Protein AF-A0A9D4W578-F1 (afdb_monomer_lite)

pLDDT: mean 75.22, std 12.57, range [45.66, 91.75]

Structure (mmCIF, N/CA/C/O backbone):
data_AF-A0A9D4W578-F1
#
_entry.id   AF-A0A9D4W578-F1
#
loop_
_atom_site.group_PDB
_atom_site.id
_atom_site.type_symbol
_atom_site.label_atom_id
_atom_site.label_alt_id
_atom_site.label_comp_id
_atom_site.label_asym_id
_atom_site.label_entity_id
_atom_site.label_seq_id
_atom_site.pdbx_PDB_ins_code
_atom_site.Cartn_x
_atom_site.Cartn_y
_atom_site.Cartn_z
_atom_site.occupancy
_atom_site.B_iso_or_equiv
_atom_site.auth_seq_id
_atom_site.auth_comp_id
_atom_site.auth_asym_id
_atom_site.auth_atom_id
_atom_site.pdbx_PDB_model_num
ATOM 1 N N . MET A 1 1 ? 23.291 -2.077 6.031 1.00 45.66 1 MET A N 1
ATOM 2 C CA . MET A 1 1 ? 22.515 -1.090 5.247 1.00 45.66 1 MET A CA 1
ATOM 3 C C . MET A 1 1 ? 21.150 -0.960 5.914 1.00 45.66 1 MET A C 1
ATOM 5 O O . MET A 1 1 ? 20.454 -1.961 5.995 1.00 45.66 1 MET A O 1
ATOM 9 N N . GLN A 1 2 ? 20.829 0.174 6.547 1.00 56.19 2 GLN A N 1
ATOM 10 C CA . GLN A 1 2 ? 19.585 0.294 7.324 1.00 56.19 2 GLN A CA 1
ATOM 11 C C . GLN A 1 2 ? 18.377 0.540 6.413 1.00 56.19 2 GLN A C 1
ATOM 13 O O . GLN A 1 2 ? 18.481 1.246 5.413 1.00 56.19 2 GLN A O 1
ATOM 18 N N . ILE A 1 3 ? 17.218 0.002 6.801 1.00 55.28 3 ILE A N 1
ATOM 19 C CA . ILE A 1 3 ? 15.930 0.154 6.097 1.00 55.28 3 ILE A CA 1
ATOM 20 C C . ILE A 1 3 ? 15.578 1.641 5.892 1.00 55.28 3 ILE A C 1
ATOM 22 O O . ILE A 1 3 ? 15.064 2.022 4.842 1.00 55.28 3 ILE A O 1
ATOM 26 N N . ARG A 1 4 ? 15.956 2.510 6.843 1.00 53.69 4 ARG A N 1
ATOM 27 C CA . ARG A 1 4 ? 15.818 3.972 6.714 1.00 53.69 4 ARG A CA 1
ATOM 28 C C . ARG A 1 4 ? 16.572 4.549 5.511 1.00 53.69 4 ARG A C 1
ATOM 30 O O . ARG A 1 4 ? 16.051 5.436 4.849 1.00 53.69 4 ARG A O 1
ATOM 37 N N . THR A 1 5 ? 17.763 4.041 5.202 1.00 55.50 5 THR A N 1
ATOM 38 C CA . THR A 1 5 ? 18.586 4.528 4.084 1.00 55.50 5 THR A CA 1
ATOM 39 C C . THR A 1 5 ? 18.018 4.086 2.734 1.00 55.50 5 THR A C 1
ATOM 41 O O . THR A 1 5 ? 18.003 4.873 1.794 1.00 55.50 5 THR A O 1
ATOM 44 N N . LEU A 1 6 ? 17.482 2.864 2.650 1.00 57.97 6 LEU A N 1
ATOM 45 C CA . LEU A 1 6 ? 16.780 2.364 1.459 1.00 57.97 6 LEU A CA 1
ATOM 46 C C . LEU A 1 6 ? 15.496 3.155 1.171 1.00 57.97 6 LEU A C 1
ATOM 48 O O . LEU A 1 6 ? 15.238 3.485 0.018 1.00 57.97 6 LEU A O 1
ATOM 52 N N . CYS A 1 7 ? 14.739 3.519 2.212 1.00 54.75 7 CYS A N 1
ATOM 53 C CA . CYS A 1 7 ? 13.539 4.349 2.081 1.00 54.75 7 CYS A CA 1
ATOM 54 C C . CYS A 1 7 ? 13.863 5.735 1.503 1.00 54.75 7 CYS A C 1
ATOM 56 O O . CYS A 1 7 ? 13.203 6.182 0.573 1.00 54.75 7 CYS A O 1
ATOM 58 N N . VAL A 1 8 ? 14.928 6.389 1.982 1.00 57.50 8 VAL A N 1
ATOM 59 C CA . VAL A 1 8 ? 15.354 7.697 1.454 1.00 57.50 8 VAL A CA 1
ATOM 60 C C . VAL A 1 8 ? 15.838 7.588 0.001 1.00 57.50 8 VAL A C 1
ATOM 62 O O . VAL A 1 8 ? 15.485 8.432 -0.814 1.00 57.50 8 VAL A O 1
ATOM 65 N N . MET A 1 9 ? 16.562 6.525 -0.367 1.00 58.03 9 MET A N 1
ATOM 66 C CA . MET A 1 9 ? 17.025 6.331 -1.751 1.00 58.03 9 MET A CA 1
ATOM 67 C C . MET A 1 9 ? 15.893 6.006 -2.738 1.00 58.03 9 MET A C 1
ATOM 69 O O . MET A 1 9 ? 15.949 6.443 -3.884 1.00 58.03 9 MET A O 1
ATOM 73 N N . LEU A 1 10 ? 14.845 5.297 -2.304 1.00 58.47 10 LEU A N 1
ATOM 74 C CA . LEU A 1 10 ? 13.647 5.043 -3.118 1.00 58.47 10 LEU A CA 1
ATOM 75 C C . LEU A 1 10 ? 12.743 6.279 -3.266 1.00 58.47 10 LEU A C 1
ATOM 77 O O . LEU A 1 10 ? 11.902 6.306 -4.156 1.00 58.47 10 LEU A O 1
ATOM 81 N N . GLN A 1 11 ? 12.886 7.296 -2.411 1.00 55.28 11 GLN A N 1
ATOM 82 C CA . GLN A 1 11 ? 12.107 8.543 -2.485 1.00 55.28 11 GLN A CA 1
ATOM 83 C C . GLN A 1 11 ? 12.864 9.702 -3.169 1.00 55.28 11 GLN A C 1
ATOM 85 O O . GLN A 1 11 ? 12.259 10.742 -3.399 1.00 55.28 11 GLN A O 1
ATOM 90 N N . LEU A 1 12 ? 14.153 9.538 -3.502 1.00 50.34 12 LEU A N 1
ATOM 91 C CA . LEU A 1 12 ? 15.014 10.570 -4.114 1.00 50.34 12 LEU A CA 1
ATOM 92 C C . LEU A 1 12 ? 15.293 10.349 -5.611 1.00 50.34 12 LEU A C 1
ATOM 94 O O . LEU A 1 12 ? 16.184 10.977 -6.174 1.00 50.34 12 LEU A O 1
ATOM 98 N N . LYS A 1 13 ? 14.577 9.440 -6.280 1.00 52.91 13 LYS A N 1
ATOM 99 C CA . LYS A 1 13 ? 14.740 9.255 -7.726 1.00 52.91 13 LYS A CA 1
ATOM 100 C C . LYS A 1 13 ? 13.860 10.275 -8.453 1.00 52.91 13 LYS A C 1
ATOM 102 O O . LYS A 1 13 ? 12.725 9.983 -8.814 1.00 52.91 13 LYS A O 1
ATOM 107 N N . ASP A 1 14 ? 14.380 11.492 -8.590 1.00 48.44 14 ASP A N 1
ATOM 108 C CA . ASP A 1 14 ? 13.744 12.616 -9.280 1.00 48.44 14 ASP A CA 1
ATOM 109 C C . ASP A 1 14 ? 13.364 12.232 -10.725 1.00 48.44 14 ASP A C 1
ATOM 111 O O . ASP A 1 14 ? 14.206 12.237 -11.623 1.00 48.44 14 ASP A O 1
ATOM 115 N N . GLY A 1 15 ? 12.099 11.860 -10.954 1.00 51.81 15 GLY A N 1
ATOM 116 C CA . GLY A 1 15 ? 11.533 11.671 -12.298 1.00 51.81 15 GLY A CA 1
ATOM 117 C C . GLY A 1 15 ? 10.644 10.441 -12.507 1.00 51.81 15 GLY A C 1
ATOM 118 O O . GLY A 1 15 ? 9.959 10.379 -13.524 1.00 51.81 15 GLY A O 1
ATOM 119 N N . GLU A 1 16 ? 10.604 9.490 -11.573 1.00 48.53 16 GLU A N 1
ATOM 120 C CA . GLU A 1 16 ? 9.705 8.326 -11.640 1.00 48.53 16 GLU A CA 1
ATOM 121 C C . GLU A 1 16 ? 8.612 8.395 -10.564 1.00 48.53 16 GLU A C 1
ATOM 123 O O . GLU A 1 16 ? 8.816 9.039 -9.529 1.00 48.53 16 GLU A O 1
ATOM 128 N N . PRO A 1 17 ? 7.437 7.766 -10.788 1.00 51.66 17 PRO A N 1
ATOM 129 C CA . PRO A 1 17 ? 6.419 7.661 -9.758 1.00 51.66 17 PRO A CA 1
ATOM 130 C C . PRO A 1 17 ? 7.053 7.137 -8.475 1.00 51.66 17 PRO A C 1
ATOM 132 O O . PRO A 1 17 ? 7.909 6.258 -8.481 1.00 51.66 17 PRO A O 1
ATOM 135 N N . SER A 1 18 ? 6.623 7.705 -7.355 1.00 68.06 18 SER A N 1
ATOM 136 C CA . SER A 1 18 ? 7.168 7.463 -6.017 1.00 68.06 18 SER A CA 1
ATOM 137 C C . SER A 1 18 ? 6.994 6.021 -5.503 1.00 68.06 18 SER A C 1
ATOM 139 O O . SER A 1 18 ? 7.280 5.758 -4.330 1.00 68.06 18 SER A O 1
ATOM 141 N N . TYR A 1 19 ? 6.527 5.110 -6.364 1.00 71.75 19 TYR A N 1
ATOM 142 C CA . TYR A 1 19 ? 6.268 3.694 -6.142 1.00 71.75 19 TYR A CA 1
ATOM 143 C C . TYR A 1 19 ? 6.679 2.852 -7.381 1.00 71.75 19 TYR A C 1
ATOM 145 O O . TYR A 1 19 ? 6.640 3.350 -8.507 1.00 71.75 19 TYR A O 1
ATOM 153 N N . PRO A 1 20 ? 7.066 1.575 -7.197 1.00 82.69 20 PRO A N 1
ATOM 154 C CA . PRO A 1 20 ? 7.487 0.684 -8.285 1.00 82.69 20 PRO A CA 1
ATOM 155 C C . PRO A 1 20 ? 6.347 0.347 -9.258 1.00 82.69 20 PRO A C 1
ATOM 157 O O . PRO A 1 20 ? 5.349 -0.242 -8.845 1.00 82.69 20 PRO A O 1
ATOM 160 N N . ARG A 1 21 ? 6.509 0.653 -10.552 1.00 86.25 21 ARG A N 1
ATOM 161 C CA . ARG A 1 21 ? 5.596 0.188 -11.611 1.00 86.25 21 ARG A CA 1
ATOM 162 C C . ARG A 1 21 ? 5.958 -1.209 -12.099 1.00 86.25 21 ARG A C 1
ATOM 164 O O . ARG A 1 21 ? 7.127 -1.589 -12.112 1.00 86.25 21 ARG A O 1
ATOM 171 N N . PHE A 1 22 ? 4.943 -1.972 -12.470 1.00 86.50 22 PHE A N 1
ATOM 172 C CA . PHE A 1 22 ? 5.070 -3.311 -13.008 1.00 86.50 22 PHE A CA 1
ATOM 173 C C . PHE A 1 22 ? 5.600 -3.234 -14.438 1.00 86.50 22 PHE A C 1
ATOM 175 O O . PHE A 1 22 ? 5.013 -2.596 -15.307 1.00 86.50 22 PHE A O 1
ATOM 182 N N . ASP A 1 23 ? 6.732 -3.887 -14.671 1.00 84.00 23 ASP A N 1
ATOM 183 C CA . ASP A 1 23 ? 7.468 -3.875 -15.938 1.00 84.00 23 ASP A CA 1
ATOM 184 C C . ASP A 1 23 ? 7.403 -5.228 -16.673 1.00 84.00 23 ASP A C 1
ATOM 186 O O . ASP A 1 23 ? 8.103 -5.443 -17.660 1.00 84.00 23 ASP A O 1
ATOM 190 N N . GLY A 1 24 ? 6.568 -6.157 -16.192 1.00 88.38 24 GLY A N 1
ATOM 191 C CA . GLY A 1 24 ? 6.491 -7.533 -16.688 1.00 88.38 24 GLY A CA 1
ATOM 192 C C . GLY A 1 24 ? 7.402 -8.526 -15.953 1.00 88.38 24 GLY A C 1
ATOM 193 O O . GLY A 1 24 ? 7.214 -9.734 -16.106 1.00 88.38 24 GLY A O 1
ATOM 194 N N . HIS A 1 25 ? 8.334 -8.071 -15.108 1.00 91.75 25 HIS A N 1
ATOM 195 C CA . HIS A 1 25 ? 9.212 -8.931 -14.308 1.00 91.75 25 HIS A CA 1
ATOM 196 C C . HIS A 1 25 ? 8.711 -9.062 -12.862 1.00 91.75 25 HIS A C 1
ATOM 198 O O . HIS A 1 25 ? 9.128 -8.330 -11.965 1.00 91.75 25 HIS A O 1
ATOM 204 N N . TYR A 1 26 ? 7.839 -10.044 -12.615 1.00 88.19 26 TYR A N 1
ATOM 205 C CA . TYR A 1 26 ? 7.176 -10.234 -11.315 1.00 88.19 26 TYR A CA 1
ATOM 206 C C . TYR A 1 26 ? 8.135 -10.349 -10.117 1.00 88.19 26 TYR A C 1
ATOM 208 O O . TYR A 1 26 ? 7.914 -9.694 -9.099 1.00 88.19 26 TYR A O 1
ATOM 216 N N . ASP A 1 27 ? 9.210 -11.134 -10.218 1.00 89.25 27 ASP A N 1
ATOM 217 C CA . ASP A 1 27 ? 10.159 -11.320 -9.106 1.00 89.25 27 ASP A CA 1
ATOM 218 C C . ASP A 1 27 ? 10.874 -10.014 -8.734 1.00 89.25 27 ASP A C 1
ATOM 220 O O . ASP A 1 27 ? 11.045 -9.686 -7.560 1.00 89.25 27 ASP A O 1
ATOM 224 N N . HIS A 1 28 ? 11.252 -9.226 -9.742 1.00 85.44 28 HIS A N 1
ATOM 225 C CA . HIS A 1 28 ? 11.906 -7.941 -9.528 1.00 85.44 28 HIS A CA 1
ATOM 226 C C . HIS A 1 28 ? 10.928 -6.916 -8.944 1.00 85.44 28 HIS A C 1
ATOM 228 O O . HIS A 1 28 ? 11.227 -6.262 -7.940 1.00 85.44 28 HIS A O 1
ATOM 234 N N . TRP A 1 29 ? 9.740 -6.814 -9.538 1.00 88.44 29 TRP A N 1
ATOM 235 C CA . TRP A 1 29 ? 8.700 -5.894 -9.099 1.00 88.44 29 TRP A CA 1
ATOM 236 C C . TRP A 1 29 ? 8.221 -6.195 -7.673 1.00 88.44 29 TRP A C 1
ATOM 238 O O . TRP A 1 29 ? 8.132 -5.284 -6.846 1.00 88.44 29 TRP A O 1
ATOM 248 N N . SER A 1 30 ? 7.978 -7.468 -7.348 1.00 86.56 30 SER A N 1
ATOM 249 C CA . SER A 1 30 ? 7.511 -7.882 -6.020 1.00 86.56 30 SER A CA 1
ATOM 250 C C . SER A 1 30 ? 8.524 -7.542 -4.923 1.00 86.56 30 SER A C 1
ATOM 252 O O . SER A 1 30 ? 8.130 -7.034 -3.873 1.00 86.56 30 SER A O 1
ATOM 254 N N . MET A 1 31 ? 9.828 -7.693 -5.183 1.00 88.69 31 MET A N 1
ATOM 255 C CA . MET A 1 31 ? 10.889 -7.301 -4.247 1.00 88.69 31 MET A CA 1
ATOM 256 C C . MET A 1 31 ? 10.906 -5.786 -3.970 1.00 88.69 31 MET A C 1
ATOM 258 O O . MET A 1 31 ? 11.116 -5.354 -2.830 1.00 88.69 31 MET A O 1
ATOM 262 N N . LEU A 1 32 ? 10.689 -4.955 -4.994 1.00 86.06 32 LEU A N 1
ATOM 263 C CA . LEU A 1 32 ? 10.617 -3.499 -4.835 1.00 86.06 32 LEU A CA 1
ATO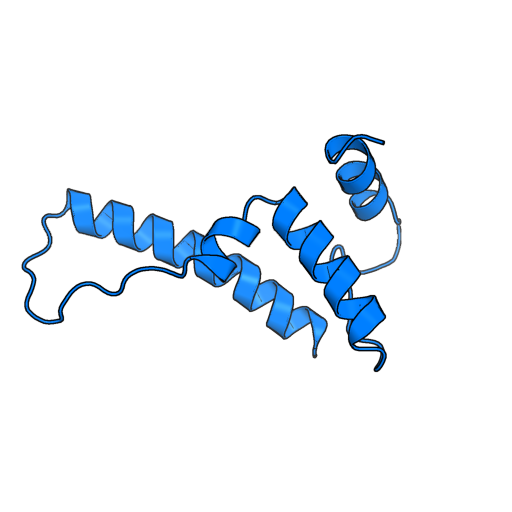M 264 C C . LEU A 1 32 ? 9.345 -3.078 -4.089 1.00 86.06 32 LEU A C 1
ATOM 266 O O . LEU A 1 32 ? 9.418 -2.239 -3.186 1.00 86.06 32 LEU A O 1
ATOM 270 N N . MET A 1 33 ? 8.202 -3.685 -4.415 1.00 86.69 33 MET A N 1
ATOM 271 C CA . MET A 1 33 ? 6.929 -3.428 -3.738 1.00 86.69 33 MET A CA 1
ATOM 272 C C . MET A 1 33 ? 6.957 -3.851 -2.271 1.00 86.69 33 MET A C 1
ATOM 274 O O . MET A 1 33 ? 6.504 -3.096 -1.410 1.00 86.69 33 MET A O 1
ATOM 278 N N . GLU A 1 34 ? 7.542 -5.004 -1.949 1.00 87.19 34 GLU A N 1
ATOM 279 C CA . GLU A 1 34 ? 7.708 -5.448 -0.565 1.00 87.19 34 GLU A CA 1
ATOM 280 C C . GLU A 1 34 ? 8.549 -4.446 0.239 1.00 87.19 34 GLU A C 1
ATOM 282 O O . GLU A 1 34 ? 8.143 -4.009 1.321 1.00 87.19 34 GLU A O 1
ATOM 287 N N . ASN A 1 35 ? 9.692 -4.015 -0.300 1.00 85.06 35 ASN A N 1
ATOM 288 C CA . ASN A 1 35 ? 10.543 -3.023 0.358 1.00 85.06 35 ASN A CA 1
ATOM 289 C C . ASN A 1 35 ? 9.831 -1.677 0.542 1.00 85.06 35 ASN A C 1
ATOM 291 O O . ASN A 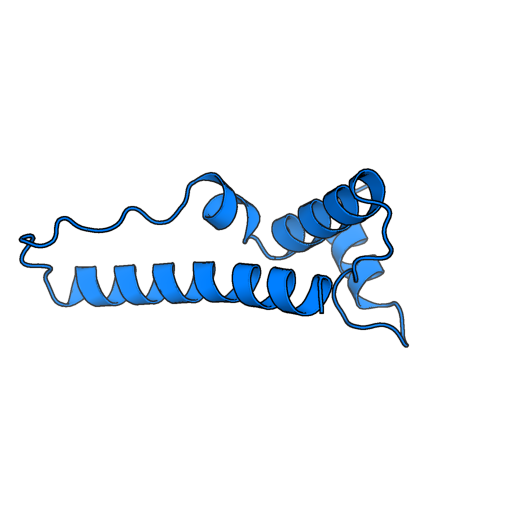1 35 ? 9.916 -1.073 1.616 1.00 85.06 35 ASN A O 1
ATOM 295 N N . PHE A 1 36 ? 9.094 -1.223 -0.472 1.00 84.81 36 PHE A N 1
ATOM 296 C CA . PHE A 1 36 ? 8.290 -0.007 -0.403 1.00 84.81 36 PHE A CA 1
ATOM 297 C C . PHE A 1 36 ? 7.243 -0.092 0.717 1.00 84.81 36 PHE A C 1
ATOM 299 O O . PHE A 1 36 ? 7.211 0.771 1.598 1.00 84.81 36 PHE A O 1
ATOM 306 N N . LEU A 1 37 ? 6.449 -1.163 0.759 1.00 85.56 37 LEU A N 1
ATOM 307 C CA . LEU A 1 37 ? 5.416 -1.370 1.776 1.00 85.56 37 LEU A CA 1
ATOM 308 C C . LEU A 1 37 ? 5.995 -1.518 3.189 1.00 85.56 37 LEU A C 1
ATOM 310 O O . LEU A 1 37 ? 5.419 -0.986 4.141 1.00 85.56 37 LEU A O 1
ATOM 314 N N . ARG A 1 38 ? 7.146 -2.184 3.346 1.00 83.44 38 ARG A N 1
ATOM 315 C CA . ARG A 1 38 ? 7.866 -2.277 4.630 1.00 83.44 38 ARG A CA 1
ATOM 316 C C . ARG A 1 38 ? 8.369 -0.912 5.099 1.00 83.44 38 ARG A C 1
ATOM 318 O O . ARG A 1 38 ? 8.283 -0.611 6.284 1.00 83.44 38 ARG A O 1
ATOM 325 N N . SER A 1 39 ? 8.836 -0.066 4.182 1.00 80.81 39 SER A N 1
ATOM 326 C CA . SER A 1 39 ? 9.319 1.285 4.498 1.00 80.81 39 SER A CA 1
ATOM 327 C C . SER A 1 39 ? 8.219 2.262 4.932 1.00 80.81 39 SER A C 1
ATOM 329 O O . SER A 1 39 ? 8.504 3.249 5.608 1.00 80.81 39 SER A O 1
ATOM 331 N N . LYS A 1 40 ? 6.967 1.976 4.554 1.00 80.75 40 LYS A N 1
ATOM 332 C CA . LYS A 1 40 ? 5.765 2.733 4.929 1.00 80.75 40 LYS A CA 1
ATOM 333 C C . LYS A 1 40 ? 4.988 2.083 6.085 1.00 80.75 40 LYS A C 1
ATOM 335 O O . LYS A 1 40 ? 3.887 2.527 6.390 1.00 80.75 40 LYS A O 1
ATOM 340 N N . GLU A 1 41 ? 5.536 1.022 6.686 1.00 83.69 41 GLU A N 1
ATOM 341 C CA . GLU A 1 41 ? 4.913 0.241 7.768 1.00 83.69 41 GLU A CA 1
ATOM 342 C C . GLU A 1 41 ? 3.562 -0.405 7.387 1.00 83.69 41 GLU A C 1
ATOM 344 O O . GLU A 1 41 ? 2.781 -0.803 8.251 1.00 83.69 41 GLU A O 1
ATOM 349 N N . TYR A 1 42 ? 3.284 -0.564 6.087 1.00 84.25 42 TYR A N 1
ATOM 350 C CA . TYR A 1 42 ? 2.052 -1.188 5.589 1.00 84.25 42 TYR A CA 1
ATOM 351 C C . TYR A 1 42 ? 2.153 -2.706 5.461 1.00 84.25 42 TYR A C 1
ATOM 353 O O . TYR A 1 42 ? 1.128 -3.383 5.484 1.00 84.25 42 TYR A O 1
ATOM 361 N N . TRP A 1 43 ? 3.367 -3.258 5.362 1.00 83.25 43 TRP A N 1
ATOM 362 C CA . TRP A 1 43 ? 3.577 -4.695 5.148 1.00 83.25 43 TRP A CA 1
ATOM 363 C C . TRP A 1 43 ? 2.851 -5.576 6.174 1.00 83.25 43 TRP A C 1
ATOM 365 O O . TRP A 1 43 ? 2.210 -6.555 5.804 1.00 83.25 43 TRP A O 1
ATOM 375 N N . THR A 1 44 ? 2.87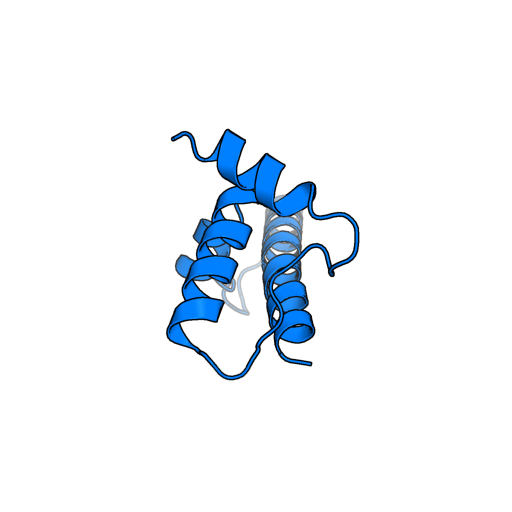1 -5.196 7.454 1.00 81.25 44 THR A N 1
ATOM 376 C CA . THR A 1 44 ? 2.186 -5.944 8.519 1.00 81.25 44 THR A CA 1
ATOM 377 C C . THR A 1 44 ? 0.674 -6.001 8.306 1.00 81.25 44 THR A C 1
ATOM 379 O O . THR A 1 44 ? 0.073 -7.040 8.561 1.00 81.25 44 THR A O 1
ATOM 382 N N . VAL A 1 45 ? 0.063 -4.919 7.812 1.00 82.19 45 VAL A N 1
ATOM 383 C CA . VAL A 1 45 ? -1.379 -4.854 7.518 1.00 82.19 45 VAL A CA 1
ATOM 384 C C . VAL A 1 45 ? -1.722 -5.716 6.305 1.00 82.19 45 VAL A C 1
ATOM 386 O O . VAL A 1 45 ? -2.714 -6.433 6.333 1.00 82.19 45 VAL A O 1
ATOM 389 N N . VAL A 1 46 ? -0.871 -5.708 5.275 1.00 79.12 46 VAL A N 1
ATOM 390 C CA . VAL A 1 46 ? -1.061 -6.522 4.062 1.00 79.12 46 VAL A CA 1
ATOM 391 C C . VAL A 1 46 ? -0.954 -8.020 4.363 1.00 79.12 46 VAL A C 1
ATOM 393 O O . VAL A 1 46 ? -1.757 -8.796 3.858 1.00 79.12 46 VAL A O 1
ATOM 396 N N . VAL A 1 47 ? 0.007 -8.432 5.199 1.00 80.25 47 VAL A N 1
ATOM 397 C CA . VAL A 1 47 ? 0.215 -9.849 5.553 1.00 80.25 47 VAL A CA 1
ATOM 398 C C . VAL A 1 47 ? -0.809 -10.348 6.569 1.00 80.25 47 VAL A C 1
ATOM 400 O O . VAL A 1 47 ? -1.324 -11.452 6.426 1.00 80.25 47 VAL A O 1
ATOM 403 N N . SER A 1 48 ? -1.087 -9.561 7.610 1.00 80.06 48 SER A N 1
ATOM 404 C CA . SER A 1 48 ? -1.995 -9.985 8.688 1.00 80.06 48 SER A CA 1
ATOM 405 C C . SER A 1 48 ? -3.464 -9.857 8.285 1.00 80.06 48 SER A C 1
ATOM 407 O O . SER A 1 48 ? -4.326 -10.480 8.900 1.00 80.06 48 SER A O 1
ATOM 409 N N . GLY A 1 49 ? -3.745 -9.038 7.267 1.00 73.75 49 GLY A N 1
ATOM 410 C CA . GLY A 1 49 ? -5.091 -8.625 6.909 1.00 73.75 49 GLY A CA 1
ATOM 411 C C . GLY A 1 49 ? -5.733 -7.752 7.988 1.00 73.75 49 GLY A C 1
ATOM 412 O O . GLY A 1 49 ? -5.185 -7.512 9.067 1.00 73.75 49 GLY A O 1
ATOM 413 N N . ILE A 1 50 ? -6.934 -7.269 7.690 1.00 72.62 50 ILE A N 1
ATOM 414 C CA . ILE A 1 50 ? -7.827 -6.702 8.698 1.00 72.62 50 ILE A CA 1
ATOM 415 C C . ILE A 1 50 ? -8.865 -7.765 9.000 1.00 72.62 50 ILE A C 1
ATOM 417 O O . ILE A 1 50 ? -9.566 -8.207 8.093 1.00 72.62 50 ILE A O 1
ATOM 421 N N . ALA A 1 51 ? -8.977 -8.153 10.269 1.00 73.62 51 ALA A N 1
ATOM 422 C CA . ALA A 1 51 ? -10.076 -8.997 10.704 1.00 73.62 51 ALA A CA 1
ATOM 423 C C . ALA A 1 51 ? -11.398 -8.262 10.446 1.00 73.62 51 ALA A C 1
ATOM 425 O O . ALA A 1 51 ? -11.654 -7.197 11.017 1.00 73.62 51 ALA A O 1
ATOM 426 N N . GLU A 1 52 ? -12.226 -8.813 9.562 1.00 68.56 52 GLU A N 1
ATOM 427 C CA . GLU A 1 52 ? -13.591 -8.335 9.403 1.00 68.56 52 GLU A CA 1
ATOM 428 C C . GLU A 1 52 ? -14.371 -8.668 10.684 1.00 68.56 52 GLU A C 1
ATOM 430 O O . GLU A 1 52 ? -14.336 -9.811 11.149 1.00 68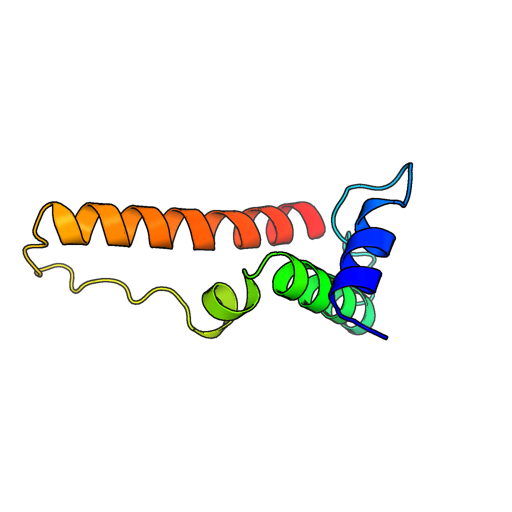.56 52 GLU A O 1
ATOM 435 N N . PRO A 1 53 ? -15.048 -7.689 11.305 1.00 64.62 53 PRO A N 1
ATOM 436 C CA . PRO A 1 53 ? -15.942 -7.977 12.410 1.00 64.62 53 PRO A CA 1
ATOM 437 C C . PRO A 1 53 ? -17.079 -8.861 11.917 1.00 64.62 53 PRO A C 1
ATOM 439 O O . PRO A 1 53 ? -17.552 -8.704 10.790 1.00 64.62 53 PRO A O 1
ATOM 442 N N . ALA A 1 54 ? -17.553 -9.744 12.795 1.00 73.12 54 ALA A N 1
ATOM 443 C CA . ALA A 1 54 ? -18.776 -10.494 12.554 1.00 73.12 54 ALA A CA 1
ATOM 444 C C . ALA A 1 54 ? -19.926 -9.527 12.219 1.00 73.12 54 ALA A C 1
ATOM 446 O O . ALA A 1 54 ? -20.054 -8.475 12.852 1.00 73.12 54 ALA A O 1
ATOM 447 N N . ALA A 1 55 ? -20.749 -9.886 11.229 1.00 62.84 55 ALA A N 1
ATOM 448 C CA . ALA A 1 55 ? -21.822 -9.044 10.686 1.00 62.84 55 ALA A CA 1
ATOM 449 C C . ALA A 1 55 ? -22.856 -8.594 11.744 1.00 62.84 55 ALA A C 1
ATOM 451 O O . ALA A 1 55 ? -23.575 -7.616 11.555 1.00 62.84 55 ALA A O 1
ATOM 452 N N . ASP A 1 56 ? -22.888 -9.300 12.867 1.00 61.00 56 ASP A N 1
ATOM 453 C CA . ASP A 1 56 ? -23.834 -9.215 13.971 1.00 61.00 56 ASP A CA 1
ATOM 454 C C . ASP A 1 56 ? -23.186 -8.693 15.273 1.00 61.00 56 ASP A C 1
ATOM 456 O O . ASP A 1 56 ? -23.850 -8.564 16.305 1.00 61.00 56 ASP A O 1
ATOM 460 N N . ALA A 1 57 ? -21.904 -8.308 15.234 1.00 63.72 57 ALA A N 1
ATOM 461 C CA . ALA A 1 57 ? -21.242 -7.654 16.355 1.00 63.72 57 ALA A CA 1
ATOM 462 C C . ALA A 1 57 ? -21.691 -6.186 16.469 1.00 63.72 57 ALA A C 1
ATOM 464 O O . ALA A 1 57 ? -21.357 -5.344 15.632 1.00 63.72 57 ALA A O 1
ATOM 465 N N . ALA A 1 58 ? -22.412 -5.853 17.543 1.00 65.75 58 ALA A N 1
ATOM 466 C CA . ALA A 1 58 ? -22.683 -4.469 17.920 1.00 65.75 58 ALA A CA 1
ATOM 467 C C . ALA A 1 58 ? -21.370 -3.791 18.352 1.00 65.75 58 ALA A C 1
ATOM 469 O O . ALA A 1 58 ? -20.987 -3.823 19.520 1.00 65.75 58 ALA A O 1
ATOM 470 N N . LEU A 1 59 ? -20.651 -3.215 17.389 1.00 66.06 59 LEU A N 1
ATOM 471 C CA . LEU A 1 59 ? -19.433 -2.457 17.650 1.00 66.06 59 LEU A CA 1
ATOM 472 C C . LEU A 1 59 ? -19.781 -1.137 18.340 1.00 66.06 59 LEU A C 1
ATOM 474 O O . LEU A 1 59 ? -20.558 -0.335 17.813 1.00 66.06 59 LEU A O 1
ATOM 478 N N . SER A 1 60 ? -19.167 -0.908 19.499 1.00 77.50 60 SER A N 1
ATOM 479 C CA . SER A 1 60 ? -19.156 0.391 20.175 1.00 77.50 60 SER A CA 1
ATOM 480 C C . SER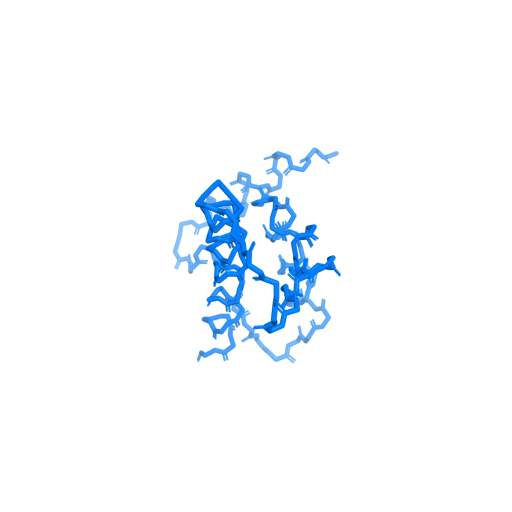 A 1 60 ? -18.505 1.462 19.283 1.00 77.50 60 SER A C 1
ATOM 482 O O . SER A 1 60 ? -17.662 1.139 18.443 1.00 77.50 60 SER A O 1
ATOM 484 N N . ASP A 1 61 ? -18.845 2.744 19.464 1.00 75.62 61 ASP A N 1
ATOM 485 C CA . ASP A 1 61 ? -18.286 3.860 18.675 1.00 75.62 61 ASP A CA 1
ATOM 486 C C . ASP A 1 61 ? -16.745 3.908 18.696 1.00 75.62 61 ASP A C 1
ATOM 488 O O . ASP A 1 61 ? -16.112 4.233 17.688 1.00 75.62 61 ASP A O 1
ATOM 492 N N . GLY A 1 62 ? -16.124 3.496 19.809 1.00 77.44 62 GLY A N 1
ATOM 493 C CA . GLY A 1 62 ? -14.666 3.349 19.894 1.00 77.44 62 GLY A CA 1
ATOM 494 C C . GLY A 1 62 ? -14.123 2.288 18.930 1.00 77.44 62 GLY A C 1
ATOM 495 O O . GLY A 1 62 ? -13.194 2.555 18.171 1.00 77.44 62 GLY A O 1
ATOM 496 N N . GLN A 1 63 ? -14.774 1.123 18.874 1.00 77.12 63 GLN A N 1
ATOM 497 C CA . GLN A 1 63 ? -14.370 0.015 18.004 1.00 77.12 63 GLN A CA 1
ATOM 498 C C . GLN A 1 63 ? -14.593 0.340 16.524 1.00 77.12 63 GLN A C 1
ATOM 500 O O . GLN A 1 63 ? -13.780 -0.046 15.687 1.00 77.12 63 GLN A O 1
ATOM 505 N N . LYS A 1 64 ? -15.660 1.081 16.186 1.00 77.31 64 LYS A N 1
ATOM 506 C CA . LYS A 1 64 ? -15.888 1.571 14.816 1.00 77.31 64 LYS A CA 1
ATOM 507 C C . LYS A 1 64 ? -14.763 2.492 14.357 1.00 77.31 64 LYS A C 1
ATOM 509 O O . LYS A 1 64 ? -14.228 2.292 13.273 1.00 77.31 64 LYS A O 1
ATOM 514 N N . THR A 1 65 ? -14.361 3.438 15.204 1.00 79.94 65 THR A N 1
ATOM 515 C CA . THR A 1 65 ? -13.276 4.383 14.897 1.00 79.94 65 THR A CA 1
ATOM 516 C C . THR A 1 65 ? -11.947 3.653 14.673 1.00 79.94 65 THR A C 1
ATOM 518 O O . THR A 1 65 ? -11.225 3.930 13.712 1.00 79.94 65 THR A O 1
ATOM 521 N N . GLU A 1 66 ? -11.626 2.670 15.518 1.00 79.44 66 GLU A N 1
ATOM 522 C CA . GLU A 1 66 ? -10.439 1.825 15.338 1.00 79.44 66 GLU A CA 1
ATOM 523 C C . GLU A 1 66 ? -10.506 1.026 14.034 1.00 79.44 66 GLU A C 1
ATOM 525 O O . GLU A 1 66 ? -9.529 0.963 13.283 1.00 79.44 66 GLU A O 1
ATOM 530 N N . GLN A 1 67 ? -11.671 0.464 13.720 1.00 78.38 67 GLN A N 1
ATOM 531 C CA . GLN A 1 67 ? -11.874 -0.317 12.510 1.00 78.38 67 GLN A CA 1
ATOM 532 C C . GLN A 1 67 ? -11.795 0.539 11.235 1.00 78.38 67 GLN A C 1
ATOM 534 O O . GLN A 1 67 ? -11.248 0.092 10.227 1.00 78.38 67 GLN A O 1
ATOM 539 N N . GLU A 1 68 ? -12.289 1.775 11.260 1.00 80.56 68 GLU A N 1
ATOM 540 C CA . GLU A 1 68 ? -12.124 2.755 10.180 1.00 80.56 68 GLU A CA 1
ATOM 541 C C . GLU A 1 68 ? -10.652 3.130 9.984 1.00 80.56 68 GLU A C 1
ATOM 543 O O . GLU A 1 68 ? -10.163 3.156 8.852 1.00 80.56 68 GLU A O 1
ATOM 548 N N . GLY A 1 69 ? -9.914 3.337 11.079 1.00 80.50 69 GLY A N 1
ATOM 549 C CA . GLY A 1 69 ? -8.473 3.577 11.046 1.00 80.50 69 GLY A CA 1
ATOM 550 C C . GLY A 1 69 ? -7.692 2.404 10.450 1.00 80.50 69 GLY A C 1
ATOM 551 O O . GLY A 1 69 ? -6.763 2.615 9.666 1.00 80.50 69 GLY A O 1
ATOM 552 N N . LEU A 1 70 ? -8.085 1.167 10.769 1.00 79.94 70 LEU A N 1
ATOM 553 C CA . LEU A 1 70 ? -7.530 -0.035 10.148 1.00 79.94 70 LEU A CA 1
ATOM 554 C C . LEU A 1 70 ? -7.865 -0.071 8.656 1.00 79.94 70 LEU A C 1
ATOM 556 O O . LEU A 1 70 ? -6.945 -0.149 7.845 1.00 79.94 70 LEU A O 1
ATOM 560 N N . LYS A 1 71 ? -9.140 0.077 8.272 1.00 81.12 71 LYS A N 1
ATOM 561 C CA . LYS A 1 71 ? -9.574 0.089 6.861 1.00 81.12 71 LYS A CA 1
ATOM 562 C C . LYS A 1 71 ? -8.787 1.104 6.040 1.00 81.12 71 LYS A C 1
ATOM 564 O O . LYS A 1 71 ? -8.303 0.784 4.960 1.00 81.12 71 LYS A O 1
ATOM 569 N N . LEU A 1 72 ? -8.587 2.308 6.565 1.00 82.25 72 LEU A N 1
ATOM 570 C CA . LEU A 1 72 ? -7.831 3.350 5.875 1.00 82.25 72 LEU A CA 1
ATOM 571 C C . LEU A 1 72 ? -6.347 2.980 5.690 1.00 82.25 72 LEU A C 1
ATOM 573 O O . LEU A 1 72 ? -5.747 3.324 4.669 1.00 82.25 72 LEU A O 1
ATOM 577 N N . LYS A 1 73 ? -5.752 2.253 6.647 1.00 81.69 73 LYS A N 1
ATOM 578 C CA . LYS A 1 73 ? -4.381 1.724 6.544 1.00 81.69 73 LYS A CA 1
ATOM 579 C C . LYS A 1 73 ? -4.242 0.594 5.525 1.00 81.69 73 LYS A C 1
ATOM 581 O O . LYS A 1 73 ? -3.159 0.454 4.973 1.00 81.69 73 LYS A O 1
ATOM 586 N N . ASP A 1 74 ? -5.295 -0.170 5.259 1.00 84.00 74 ASP A N 1
ATOM 587 C CA . ASP A 1 74 ? -5.324 -1.230 4.239 1.00 84.00 74 ASP A CA 1
ATOM 588 C C . ASP A 1 74 ? -5.683 -0.709 2.836 1.00 84.00 74 ASP A C 1
ATOM 590 O O . ASP A 1 74 ? -5.155 -1.187 1.832 1.00 84.00 74 ASP A O 1
ATOM 594 N N . LEU A 1 75 ? -6.493 0.347 2.739 1.00 85.75 75 LEU A N 1
ATOM 595 C CA . LEU A 1 75 ? -6.827 0.967 1.452 1.00 85.75 75 LEU A CA 1
ATOM 596 C C . LEU A 1 75 ? -5.616 1.626 0.773 1.00 85.75 75 LEU A C 1
ATOM 598 O O . LEU A 1 75 ? -5.506 1.590 -0.452 1.00 85.75 75 LEU A O 1
ATOM 602 N N . LYS A 1 76 ? -4.680 2.197 1.542 1.00 84.75 76 LYS A N 1
ATOM 603 C CA . LYS A 1 76 ? -3.451 2.803 0.995 1.00 84.75 76 LYS A CA 1
ATOM 604 C C . LYS A 1 76 ? -2.554 1.815 0.226 1.00 84.75 76 LYS A C 1
ATOM 606 O O . LYS A 1 76 ? -2.265 2.096 -0.935 1.00 84.75 76 LYS A O 1
ATOM 611 N N . PRO A 1 77 ? -2.109 0.678 0.798 1.00 85.25 77 PRO A N 1
ATOM 612 C CA . PRO A 1 77 ? -1.297 -0.300 0.076 1.00 85.25 77 PRO A CA 1
ATOM 613 C C . PRO A 1 77 ? -2.027 -0.903 -1.127 1.00 85.25 77 PRO A C 1
ATOM 615 O O . PRO A 1 77 ? -1.397 -1.093 -2.164 1.00 85.25 77 PRO A O 1
ATOM 618 N N . LYS A 1 78 ? -3.347 -1.121 -1.038 1.00 86.00 78 LYS A N 1
ATOM 619 C CA . LYS A 1 78 ? -4.164 -1.549 -2.184 1.00 86.00 78 LYS A CA 1
ATOM 620 C C . LYS A 1 78 ? -4.123 -0.534 -3.322 1.00 86.00 78 LYS A C 1
ATOM 622 O O . LYS A 1 78 ? -3.898 -0.917 -4.462 1.00 86.00 78 LYS A O 1
ATOM 627 N N . ASN A 1 79 ? -4.282 0.754 -3.019 1.00 87.69 79 ASN A N 1
ATOM 628 C CA . ASN A 1 79 ? -4.208 1.809 -4.028 1.00 87.69 79 ASN A CA 1
ATOM 629 C C . ASN A 1 79 ? -2.839 1.846 -4.727 1.00 87.69 79 ASN A C 1
ATOM 631 O O . ASN A 1 79 ? -2.806 1.914 -5.951 1.00 87.69 79 ASN A O 1
ATOM 635 N N . TYR A 1 80 ? -1.736 1.706 -3.982 1.00 85.00 80 TYR A N 1
ATOM 636 C CA . TYR A 1 80 ? -0.401 1.614 -4.583 1.00 85.00 80 TYR A CA 1
ATOM 637 C C . TYR A 1 80 ? -0.237 0.384 -5.476 1.00 85.00 80 TYR A C 1
ATOM 639 O O . TYR A 1 80 ? 0.346 0.495 -6.545 1.00 85.00 80 TYR A O 1
ATOM 647 N N . LEU A 1 81 ? -0.752 -0.779 -5.064 1.00 86.56 81 LEU A N 1
ATOM 648 C CA . LEU A 1 81 ? -0.696 -1.997 -5.876 1.00 86.56 81 LEU A CA 1
ATOM 649 C C . LEU A 1 81 ? -1.492 -1.852 -7.178 1.00 86.56 81 LEU A C 1
ATOM 651 O O . LEU A 1 81 ? -1.000 -2.262 -8.221 1.00 86.56 81 LEU A O 1
ATOM 655 N N . PHE A 1 82 ? -2.678 -1.236 -7.139 1.00 86.69 82 PHE A N 1
ATOM 656 C CA . PHE A 1 82 ? -3.458 -0.972 -8.352 1.00 86.69 82 PHE A CA 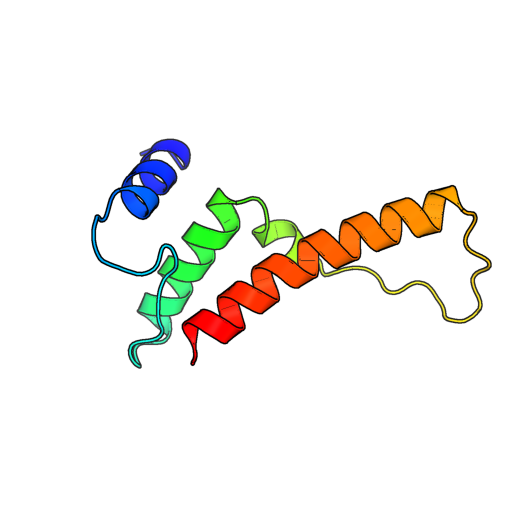1
ATOM 657 C C . PHE A 1 82 ? -2.737 -0.007 -9.292 1.00 86.69 82 PHE A C 1
ATOM 659 O O . PHE A 1 82 ? -2.609 -0.296 -10.474 1.00 86.69 82 PHE A O 1
ATOM 666 N N . GLN A 1 83 ? -2.203 1.092 -8.760 1.00 85.12 83 GLN A N 1
ATOM 667 C CA . GLN A 1 83 ? -1.437 2.064 -9.543 1.00 85.12 83 GLN A CA 1
ATOM 668 C C . GLN A 1 83 ? -0.119 1.506 -10.088 1.00 85.12 83 GLN A C 1
ATOM 670 O O . GLN A 1 83 ? 0.387 1.983 -11.094 1.00 85.12 83 GLN A O 1
ATOM 675 N N . ALA A 1 84 ? 0.472 0.531 -9.401 1.00 84.44 84 ALA A N 1
ATOM 676 C CA . ALA A 1 84 ? 1.688 -0.127 -9.848 1.00 84.44 84 ALA A CA 1
ATOM 677 C C . ALA A 1 84 ? 1.446 -1.058 -11.041 1.00 84.44 84 ALA A C 1
ATOM 679 O O . ALA A 1 84 ? 2.403 -1.360 -11.742 1.00 84.44 84 ALA A O 1
ATOM 680 N N . ILE A 1 85 ? 0.219 -1.542 -11.242 1.00 85.94 85 ILE A N 1
ATOM 681 C CA . ILE A 1 85 ? -0.124 -2.514 -12.291 1.00 85.94 85 ILE A CA 1
ATOM 682 C C . ILE A 1 85 ? -0.749 -1.834 -13.522 1.00 85.94 85 ILE A C 1
ATOM 684 O O . ILE A 1 85 ? -0.618 -2.373 -14.620 1.00 85.94 85 ILE A O 1
ATOM 688 N N . ASP A 1 86 ? -1.417 -0.694 -13.330 1.00 75.06 86 ASP A N 1
ATOM 689 C CA . ASP A 1 86 ? -2.030 0.143 -14.379 1.00 75.06 86 ASP A CA 1
ATOM 690 C C . ASP A 1 86 ? -0.987 0.926 -15.205 1.00 75.06 86 ASP A C 1
ATOM 692 O O . ASP A 1 86 ? -1.131 0.972 -16.448 1.00 75.06 86 ASP A O 1
#

Organism: Pisum sativum (NCBI:txid3888)

Foldseek 3Di:
DDLVVVLVVLCPPPPDPSAAADPPDCVVNVVRLCSNCVSVVLNCCVVVPQDDPDPPDPDDPVRVVVSVVSVVSNVVSVVRVVVNHD

Secondary structure (DSSP, 8-state):
--HHHHHHHHH--TTS-SSPPP-S-HHHHHHHHHHHHHHTT-HHHHHH---PPPTT----HHHHHHHHHHHHHHHHHHHHHHHHH-

Radius of gyration: 15.96 Å; chains: 1; bounding box: 46×24×37 Å

Sequence (86 aa):
MQIRTLCVMLQLKDGEPSYPRFDGHYDHWSMLMENFLRSKEYWTVVVSGIAEPAADAALSDGQKTEQEGLKLKDLKPKNYLFQAID